Protein AF-B8IB64-F1 (afdb_monomer_lite)

Organism: Methylobacterium nodulans (strain LMG 21967 / CNCM I-2342 / ORS 2060) (NCBI:txid460265)

Foldseek 3Di:
DDPCPDPVVVVVVVCVVVFDPQLVVCCVPPVVVCVVLVPDQQQCAFAAQPPRHDDCLGGNVRPPDPWHFPDDDSQWTDTDPDIRGHDDPPDDRGDGSVVHPD

Sequence (102 aa):
MCALQLLALERLARLISVAGAHDRRFVDDCGPEADRLCWDTITLFGVHPQSGVIHGDWSGVLMPCTCPVLQVRADFMRKHLWTVPRHKPGQYRGIPVWEFGR

Secondary structure (DSSP, 8-state):
--TTSSHHHHHHHHHTTTS-HHHHHHHHHHHHHHHHTT--HHHHHEE-TTT---BTTTB-TTSS-SS-EEEE-SSEEEETTEEEES--TT----EEGGGTT-

Structure (mmCIF, N/CA/C/O backbone):
data_AF-B8IB64-F1
#
_entry.id   AF-B8IB64-F1
#
loop_
_atom_site.group_PDB
_atom_site.id
_atom_site.type_symbol
_atom_site.label_atom_id
_atom_site.label_alt_id
_atom_site.label_comp_id
_atom_site.label_asym_id
_atom_site.label_entity_id
_atom_site.label_seq_id
_atom_site.pdbx_PDB_ins_code
_atom_site.Cartn_x
_atom_site.Cartn_y
_atom_site.Cartn_z
_atom_site.occupancy
_atom_site.B_iso_or_equiv
_atom_site.auth_seq_id
_atom_site.auth_comp_id
_atom_site.auth_asym_id
_atom_site.auth_atom_id
_atom_site.pdbx_PDB_model_num
ATOM 1 N N . MET A 1 1 ? -2.531 -18.674 -4.230 1.00 32.62 1 MET A N 1
ATOM 2 C CA . MET A 1 1 ? -3.558 -17.663 -4.554 1.00 32.62 1 MET A CA 1
ATOM 3 C C . MET A 1 1 ? -3.810 -16.858 -3.294 1.00 32.62 1 MET A C 1
ATOM 5 O O . MET A 1 1 ? -4.513 -17.344 -2.417 1.00 32.62 1 MET A O 1
ATOM 9 N N . CYS A 1 2 ? -3.150 -15.709 -3.143 1.00 36.62 2 CYS A N 1
ATOM 10 C CA . CYS A 1 2 ? -3.366 -14.825 -1.998 1.00 36.62 2 CYS A CA 1
ATOM 11 C C . CYS A 1 2 ? -4.519 -13.859 -2.295 1.00 36.62 2 CYS A C 1
ATOM 13 O O . CYS A 1 2 ? -4.715 -13.417 -3.425 1.00 36.62 2 CYS A O 1
ATOM 15 N N . ALA A 1 3 ? -5.308 -13.561 -1.265 1.00 42.22 3 ALA A N 1
ATOM 16 C CA . ALA A 1 3 ? -6.603 -12.876 -1.306 1.00 42.22 3 ALA A CA 1
ATOM 17 C C . ALA A 1 3 ? -6.589 -11.408 -1.802 1.00 42.22 3 ALA A C 1
ATOM 19 O O . ALA A 1 3 ? -7.616 -10.734 -1.746 1.00 42.22 3 ALA A O 1
ATOM 20 N N . LEU A 1 4 ? -5.458 -10.908 -2.308 1.00 45.03 4 LEU A N 1
ATOM 21 C CA . LEU A 1 4 ? -5.328 -9.584 -2.924 1.00 45.03 4 LEU A CA 1
ATOM 22 C C . LEU A 1 4 ? -5.888 -9.528 -4.361 1.00 45.03 4 LEU A C 1
ATOM 24 O O . LEU A 1 4 ? -6.217 -8.448 -4.842 1.00 45.03 4 LEU A O 1
ATOM 28 N N . GLN A 1 5 ? -6.042 -10.662 -5.054 1.00 49.72 5 GLN A N 1
ATOM 29 C CA . GLN A 1 5 ? -6.073 -10.657 -6.525 1.00 49.72 5 GLN A CA 1
ATOM 30 C C . GLN A 1 5 ? -7.409 -10.409 -7.247 1.00 49.72 5 GLN A C 1
ATOM 32 O O . GLN A 1 5 ? -7.353 -10.064 -8.420 1.00 49.72 5 GLN A O 1
ATOM 37 N N . LEU A 1 6 ? -8.590 -10.546 -6.634 1.00 43.09 6 LEU A N 1
ATOM 38 C CA . LEU A 1 6 ? -9.854 -10.323 -7.375 1.00 43.09 6 LEU A CA 1
ATOM 39 C C . LEU A 1 6 ? -10.689 -9.166 -6.824 1.00 43.09 6 LEU A C 1
ATOM 41 O O . LEU A 1 6 ? -11.043 -8.247 -7.556 1.00 43.09 6 LEU A O 1
ATOM 45 N N . LEU A 1 7 ? -10.949 -9.153 -5.517 1.00 47.09 7 LEU A N 1
ATOM 46 C CA . LEU A 1 7 ? -11.814 -8.141 -4.900 1.00 47.09 7 LEU A CA 1
ATOM 47 C C . LEU A 1 7 ? -11.163 -6.755 -4.824 1.00 47.09 7 LEU A C 1
ATOM 49 O O . LEU A 1 7 ? -11.847 -5.750 -5.016 1.00 47.09 7 LEU A O 1
ATOM 53 N N . ALA A 1 8 ? -9.853 -6.689 -4.565 1.00 50.66 8 ALA A N 1
ATOM 54 C CA . ALA A 1 8 ? -9.131 -5.423 -4.579 1.00 50.66 8 ALA A CA 1
ATOM 55 C C . ALA A 1 8 ? -8.914 -4.929 -6.011 1.00 50.66 8 ALA A C 1
ATOM 57 O O . ALA A 1 8 ? -9.021 -3.735 -6.224 1.00 50.66 8 ALA A O 1
ATOM 58 N N . LEU A 1 9 ? -8.693 -5.814 -6.990 1.00 48.94 9 LEU A N 1
ATOM 59 C CA . LEU A 1 9 ? -8.422 -5.464 -8.391 1.00 48.94 9 LEU A CA 1
ATOM 60 C C . LEU A 1 9 ? -9.666 -4.940 -9.131 1.00 48.94 9 LEU A C 1
ATOM 62 O O . LEU A 1 9 ? -9.571 -3.929 -9.823 1.00 48.94 9 LEU A O 1
ATOM 66 N N . GLU A 1 10 ? -10.847 -5.533 -8.928 1.00 47.25 10 GLU A N 1
ATOM 67 C CA . GLU A 1 10 ? -12.099 -5.002 -9.499 1.00 47.25 10 GLU A CA 1
ATOM 68 C C . GLU A 1 10 ? -12.534 -3.681 -8.843 1.00 47.25 10 GLU A C 1
ATOM 70 O O . GLU A 1 10 ? -13.017 -2.765 -9.517 1.00 47.25 10 GLU A O 1
ATOM 75 N N . ARG A 1 11 ? -12.316 -3.536 -7.529 1.00 53.69 11 ARG A N 1
ATOM 76 C CA . ARG A 1 11 ? -12.556 -2.271 -6.813 1.00 53.69 11 ARG A CA 1
ATOM 77 C C . ARG A 1 11 ? -11.511 -1.207 -7.167 1.00 53.69 11 ARG A C 1
ATOM 79 O O . ARG A 1 11 ? -11.873 -0.045 -7.337 1.00 53.69 11 ARG A O 1
ATOM 86 N N . LEU A 1 12 ? -10.254 -1.605 -7.367 1.00 50.78 12 LEU A N 1
ATOM 87 C CA . LEU A 1 12 ? -9.168 -0.759 -7.867 1.00 50.78 12 LEU A CA 1
ATOM 88 C C . LEU A 1 12 ? -9.421 -0.310 -9.295 1.00 50.78 12 LEU A C 1
ATOM 90 O O . LEU A 1 12 ? -9.159 0.840 -9.590 1.00 50.78 12 LEU A O 1
ATOM 94 N N . ALA A 1 13 ? -9.980 -1.144 -10.172 1.00 46.62 13 ALA A N 1
ATOM 95 C CA . ALA A 1 13 ? -10.318 -0.736 -11.535 1.00 46.62 13 ALA A CA 1
ATOM 96 C C . ALA A 1 13 ? -11.331 0.426 -11.565 1.00 46.62 13 ALA A C 1
ATOM 98 O O . ALA A 1 13 ? -11.204 1.314 -12.405 1.00 46.62 13 ALA A O 1
ATOM 99 N N . ARG A 1 14 ? -12.279 0.473 -10.613 1.00 49.44 14 ARG A N 1
ATOM 100 C CA . ARG A 1 14 ? -13.162 1.640 -10.413 1.00 49.44 14 ARG A CA 1
ATOM 101 C C . ARG A 1 14 ? -12.428 2.832 -9.796 1.00 49.44 14 ARG A C 1
ATOM 103 O O . ARG A 1 14 ? -12.686 3.963 -10.190 1.00 49.44 14 ARG A O 1
ATOM 110 N N . LEU A 1 15 ? -11.502 2.587 -8.869 1.00 49.94 15 LEU A N 1
ATOM 111 C CA . LEU A 1 15 ? -10.703 3.634 -8.225 1.00 49.94 15 LEU A CA 1
ATOM 112 C C . LEU A 1 15 ? -9.662 4.261 -9.170 1.00 49.94 15 LEU A C 1
ATOM 114 O O . LEU A 1 15 ? -9.391 5.446 -9.068 1.00 49.94 15 LEU A O 1
ATOM 118 N N . ILE A 1 16 ? -9.132 3.502 -10.131 1.00 50.53 16 ILE A N 1
ATOM 119 C CA . ILE A 1 16 ? -8.190 3.932 -11.178 1.00 50.53 16 ILE A CA 1
ATOM 120 C C . ILE A 1 16 ? -8.838 4.924 -12.158 1.00 50.53 16 ILE A C 1
ATOM 122 O O . ILE A 1 16 ? -8.136 5.673 -12.823 1.00 50.53 16 ILE A O 1
ATOM 126 N N . SER A 1 17 ? -10.171 5.017 -12.201 1.00 44.91 17 SER A N 1
ATOM 127 C CA . SER A 1 17 ? -10.844 6.143 -12.866 1.00 44.91 17 SER A CA 1
ATOM 128 C C . SER A 1 17 ? -10.603 7.487 -12.154 1.00 44.91 17 SER A C 1
ATOM 130 O O . SER A 1 17 ? -10.904 8.532 -12.726 1.00 44.91 17 SER A O 1
ATOM 132 N N . VAL A 1 18 ? -10.106 7.456 -10.913 1.00 46.88 18 VAL A N 1
ATOM 133 C CA . VAL A 1 18 ? -9.810 8.606 -10.041 1.00 46.88 18 VAL A CA 1
ATOM 134 C C . VAL A 1 18 ? -8.316 8.666 -9.667 1.00 46.88 18 VAL A C 1
ATOM 136 O O . VAL A 1 18 ? -7.802 9.738 -9.363 1.00 46.88 18 VAL A O 1
ATOM 139 N N . ALA A 1 19 ? -7.618 7.526 -9.706 1.00 52.34 19 ALA A N 1
ATOM 140 C CA . ALA A 1 19 ? -6.184 7.378 -9.465 1.00 52.34 19 ALA A CA 1
ATOM 141 C C . ALA A 1 19 ? -5.389 7.701 -10.747 1.00 52.34 19 ALA A C 1
ATOM 143 O O . ALA A 1 19 ? -5.824 7.408 -11.860 1.00 52.34 19 AL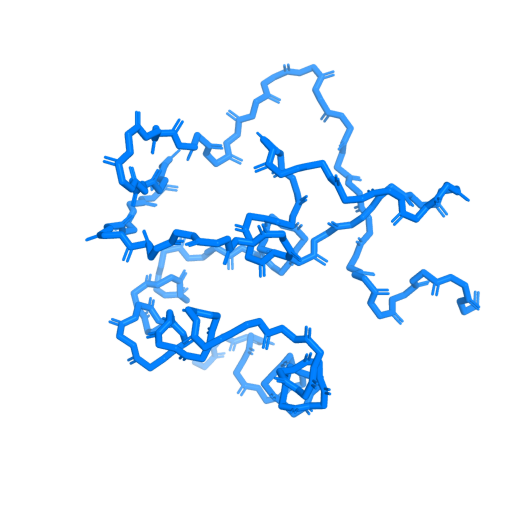A A O 1
ATOM 144 N N . GLY A 1 20 ? -4.237 8.351 -10.616 1.00 58.53 20 GLY A N 1
ATOM 145 C CA . GLY A 1 20 ? -3.487 8.871 -11.761 1.00 58.53 20 GLY A CA 1
ATOM 146 C C . GLY A 1 20 ? -2.861 7.767 -12.624 1.00 58.53 20 GLY A C 1
ATOM 147 O O . GLY A 1 20 ? -2.780 6.602 -12.239 1.00 58.53 20 GLY A O 1
ATOM 148 N N . ALA A 1 21 ? -2.319 8.134 -13.791 1.00 63.41 21 ALA A N 1
ATOM 149 C CA . ALA A 1 21 ? -1.653 7.198 -14.712 1.00 63.41 21 ALA A CA 1
ATOM 150 C C . ALA A 1 21 ? -0.507 6.374 -14.071 1.00 63.41 21 ALA A C 1
ATOM 152 O O . ALA A 1 21 ? -0.152 5.303 -14.567 1.00 63.41 21 ALA A O 1
ATOM 153 N N . HIS A 1 22 ? 0.067 6.853 -12.964 1.00 68.00 22 HIS A N 1
ATOM 154 C CA . HIS A 1 22 ? 1.109 6.159 -12.207 1.00 68.00 22 HIS A CA 1
ATOM 155 C C . HIS A 1 22 ? 0.589 4.957 -11.415 1.00 68.00 22 HIS A C 1
ATOM 157 O O . HIS A 1 22 ? 1.295 3.954 -11.314 1.00 68.00 22 HIS A O 1
ATOM 163 N N . ASP A 1 23 ? -0.643 5.022 -10.916 1.00 66.38 23 ASP A N 1
ATOM 164 C CA . ASP A 1 23 ? -1.222 3.970 -10.079 1.00 66.38 23 ASP A CA 1
ATOM 165 C C . ASP A 1 23 ? -1.572 2.745 -10.930 1.00 66.38 23 ASP A C 1
ATOM 167 O O . ASP A 1 23 ? -1.347 1.607 -10.517 1.00 66.38 23 ASP A O 1
ATOM 171 N N . ARG A 1 24 ? -2.005 2.974 -12.179 1.00 67.81 24 ARG A N 1
ATOM 172 C CA . ARG A 1 24 ? -2.171 1.915 -13.186 1.00 67.81 24 ARG A CA 1
ATOM 173 C C . ARG A 1 24 ? -0.849 1.196 -13.463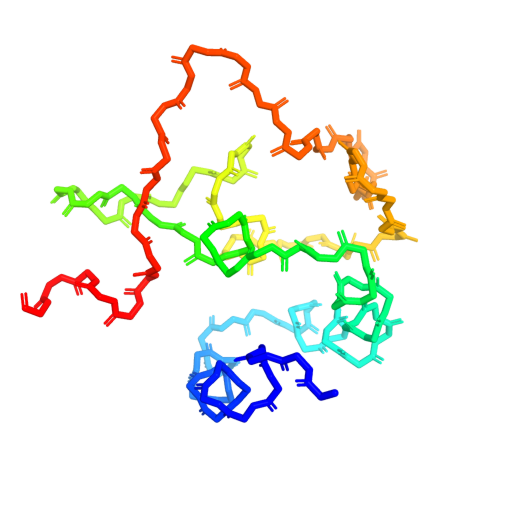 1.00 67.81 24 ARG A C 1
ATOM 175 O O . ARG A 1 24 ? -0.787 -0.022 -13.344 1.00 67.81 24 ARG A O 1
ATOM 182 N N . ARG A 1 25 ? 0.212 1.951 -13.772 1.00 74.56 25 ARG A N 1
ATOM 183 C CA . ARG A 1 25 ? 1.540 1.381 -14.057 1.00 74.56 25 ARG A CA 1
ATOM 184 C C . ARG A 1 25 ? 2.107 0.603 -12.877 1.00 74.56 25 ARG A C 1
ATOM 186 O O . ARG A 1 25 ? 2.726 -0.428 -13.083 1.00 74.56 25 ARG A O 1
ATOM 193 N N . PHE A 1 26 ? 1.869 1.048 -11.642 1.00 76.81 26 PHE A N 1
ATOM 194 C CA . PHE A 1 26 ? 2.280 0.275 -10.472 1.00 76.81 26 PHE A CA 1
ATOM 195 C C . PHE A 1 26 ? 1.637 -1.115 -10.447 1.00 76.81 26 PHE A C 1
ATOM 197 O O . PHE A 1 26 ? 2.328 -2.094 -10.178 1.00 76.81 26 PHE A O 1
ATOM 204 N N . VAL A 1 27 ? 0.329 -1.212 -10.703 1.00 76.50 27 VAL A N 1
ATOM 205 C CA . VAL A 1 27 ? -0.372 -2.505 -10.689 1.00 76.50 27 VAL A CA 1
ATOM 206 C C . VAL A 1 27 ? 0.208 -3.442 -11.747 1.00 76.50 27 VAL A C 1
ATOM 208 O O . VAL A 1 27 ? 0.450 -4.608 -11.4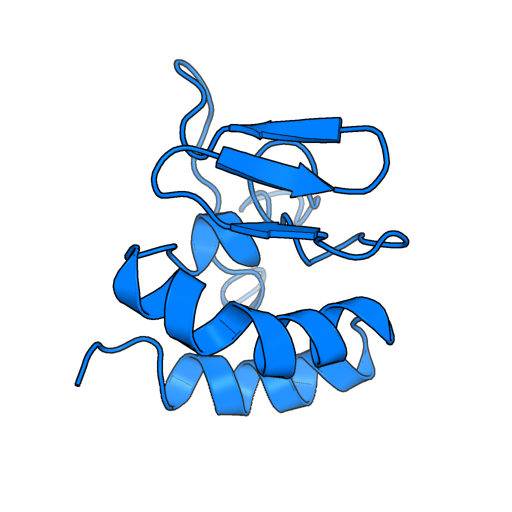43 1.00 76.50 27 VAL A O 1
ATOM 211 N N . ASP A 1 28 ? 0.490 -2.919 -12.939 1.00 79.25 28 ASP A N 1
ATOM 212 C CA . ASP A 1 28 ? 1.034 -3.703 -14.049 1.00 79.25 28 ASP A CA 1
ATOM 213 C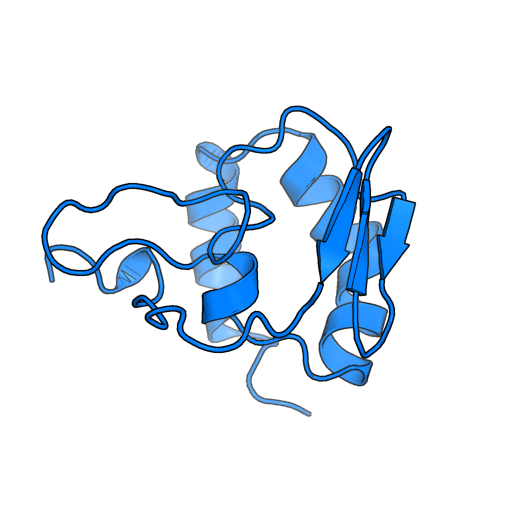 C . ASP A 1 28 ? 2.497 -4.126 -13.793 1.00 79.25 28 ASP A C 1
ATOM 215 O O . ASP A 1 28 ? 2.838 -5.301 -13.933 1.00 79.25 28 ASP A O 1
ATOM 219 N N . ASP A 1 29 ? 3.352 -3.195 -13.356 1.00 82.06 29 ASP A N 1
ATOM 220 C CA . ASP A 1 29 ? 4.806 -3.403 -13.273 1.00 82.06 29 ASP A CA 1
ATOM 221 C C . ASP A 1 29 ? 5.259 -4.000 -11.929 1.00 82.06 29 ASP A C 1
ATOM 223 O O . ASP A 1 29 ? 6.241 -4.738 -11.852 1.00 82.06 29 ASP A O 1
ATOM 227 N N . CYS A 1 30 ? 4.577 -3.643 -10.840 1.00 80.62 30 CYS A N 1
ATOM 228 C CA . CYS A 1 30 ? 4.986 -3.938 -9.464 1.00 80.62 30 CYS A CA 1
ATOM 229 C C . CYS A 1 30 ? 3.956 -4.764 -8.684 1.00 80.62 30 CYS A C 1
ATOM 231 O O . CYS A 1 30 ? 4.289 -5.275 -7.614 1.00 80.62 30 CYS A O 1
ATOM 233 N N . GLY A 1 31 ? 2.729 -4.918 -9.193 1.00 79.25 31 GLY A N 1
ATOM 234 C CA . GLY A 1 31 ? 1.646 -5.645 -8.527 1.00 79.25 31 GLY A CA 1
ATOM 235 C C . GLY A 1 31 ? 2.012 -7.080 -8.124 1.00 79.25 31 GLY A C 1
ATOM 236 O O . GLY A 1 31 ? 1.837 -7.419 -6.952 1.00 79.25 31 GLY A O 1
ATOM 237 N N . PRO A 1 32 ? 2.576 -7.911 -9.025 1.00 83.56 32 PRO A N 1
ATOM 238 C CA . PRO A 1 32 ? 2.974 -9.280 -8.688 1.00 83.56 32 PRO A CA 1
ATOM 239 C C . PRO A 1 32 ? 4.029 -9.359 -7.576 1.00 83.56 32 PRO A C 1
ATOM 241 O O . PRO A 1 32 ? 3.940 -10.208 -6.690 1.00 83.56 32 PRO A O 1
ATOM 244 N N . GLU A 1 33 ? 5.016 -8.460 -7.592 1.00 85.44 33 GLU A N 1
ATOM 245 C CA . GLU A 1 33 ? 6.069 -8.429 -6.571 1.00 85.44 33 GLU A CA 1
ATOM 246 C C . GLU A 1 33 ? 5.533 -7.891 -5.237 1.00 85.44 33 GLU A C 1
ATOM 248 O O . GLU A 1 33 ? 5.861 -8.414 -4.174 1.00 85.44 33 GLU A O 1
ATOM 253 N N . ALA A 1 34 ? 4.652 -6.888 -5.273 1.00 83.00 34 ALA A N 1
ATOM 254 C CA . ALA A 1 34 ? 3.984 -6.372 -4.086 1.00 83.00 34 ALA A CA 1
ATOM 255 C C . ALA A 1 34 ? 3.124 -7.450 -3.399 1.00 83.00 34 ALA A C 1
ATOM 257 O O . ALA A 1 34 ? 3.201 -7.584 -2.176 1.00 83.00 34 ALA A O 1
ATOM 258 N N . ASP A 1 35 ? 2.379 -8.252 -4.170 1.00 82.31 35 ASP A N 1
ATOM 259 C CA . ASP A 1 35 ? 1.606 -9.395 -3.660 1.00 82.31 35 ASP A CA 1
ATOM 260 C C . ASP A 1 35 ? 2.519 -10.463 -3.046 1.00 82.31 35 ASP A C 1
ATOM 262 O O . ASP A 1 35 ? 2.319 -10.873 -1.902 1.00 82.31 35 ASP A O 1
ATOM 266 N N . ARG A 1 36 ? 3.595 -10.842 -3.751 1.00 84.94 36 ARG A N 1
ATOM 267 C CA . ARG A 1 36 ? 4.596 -11.801 -3.256 1.00 84.94 36 ARG A CA 1
ATOM 268 C C . ARG A 1 36 ? 5.236 -11.355 -1.938 1.00 84.94 36 ARG A C 1
ATOM 270 O O . ARG A 1 36 ? 5.536 -12.187 -1.085 1.00 84.94 36 ARG A O 1
ATOM 277 N N . LEU A 1 37 ? 5.456 -10.054 -1.773 1.00 87.38 37 LEU A N 1
ATOM 278 C CA . LEU A 1 37 ? 6.023 -9.444 -0.567 1.00 87.38 37 LEU A CA 1
ATOM 279 C C . LEU A 1 37 ? 4.961 -9.126 0.501 1.00 87.38 37 LEU A C 1
ATOM 281 O O . LEU A 1 37 ? 5.272 -8.527 1.538 1.00 87.38 37 LEU A O 1
ATOM 285 N N . CYS A 1 38 ? 3.716 -9.544 0.272 1.00 86.44 38 CYS A N 1
ATOM 286 C CA . CYS A 1 38 ? 2.574 -9.374 1.157 1.00 86.44 38 CYS A CA 1
ATOM 287 C C . CYS A 1 38 ? 2.257 -7.907 1.475 1.00 86.44 38 CYS A C 1
ATOM 289 O O . CYS A 1 38 ? 1.825 -7.623 2.592 1.00 86.44 38 CYS A O 1
ATOM 291 N N . TRP A 1 39 ? 2.497 -6.965 0.558 1.00 84.19 39 TRP A N 1
ATOM 292 C CA . TRP A 1 39 ? 2.043 -5.586 0.746 1.00 84.19 39 TRP A CA 1
ATOM 293 C C . TRP A 1 39 ? 0.527 -5.554 0.830 1.00 84.19 39 TRP A C 1
ATOM 295 O O . TRP A 1 39 ? -0.172 -5.934 -0.105 1.00 84.19 39 TRP A O 1
ATOM 305 N N . ASP A 1 40 ? 0.019 -5.110 1.974 1.00 81.50 40 ASP A N 1
ATOM 306 C CA . ASP A 1 40 ? -1.408 -5.108 2.207 1.00 81.50 40 ASP A CA 1
ATOM 307 C C . ASP A 1 40 ? -2.081 -3.839 1.696 1.00 81.50 40 ASP A C 1
ATOM 309 O O . ASP A 1 40 ? -1.506 -2.759 1.537 1.00 81.50 40 ASP A O 1
ATOM 313 N N . THR A 1 41 ? -3.371 -4.000 1.488 1.00 76.12 41 THR A N 1
ATOM 314 C CA . THR A 1 41 ? -4.261 -3.016 0.915 1.00 76.12 41 THR A CA 1
ATOM 315 C C . THR A 1 41 ? -4.373 -1.720 1.712 1.00 76.12 41 THR A C 1
ATOM 317 O O . THR A 1 41 ? -4.582 -0.667 1.119 1.00 76.12 41 THR A O 1
ATOM 320 N N . ILE A 1 42 ? -4.229 -1.762 3.039 1.00 80.06 42 ILE A N 1
ATOM 321 C CA . ILE A 1 42 ? -4.315 -0.563 3.882 1.00 80.06 42 ILE A CA 1
ATOM 322 C C . ILE A 1 42 ? -3.045 0.266 3.705 1.00 80.06 42 ILE A C 1
ATOM 324 O O . ILE A 1 42 ? -3.098 1.489 3.590 1.00 80.06 42 ILE A O 1
ATOM 328 N N . THR A 1 43 ? -1.889 -0.385 3.616 1.00 77.88 43 THR A N 1
ATOM 329 C CA . THR A 1 43 ? -0.637 0.318 3.332 1.00 77.88 43 THR A CA 1
ATOM 330 C C . THR A 1 43 ? -0.665 0.958 1.940 1.00 77.88 43 THR A C 1
ATOM 332 O O . THR A 1 43 ? -0.252 2.107 1.767 1.00 77.88 43 THR A O 1
ATOM 335 N N . LEU A 1 44 ? -1.226 0.266 0.947 1.00 78.69 44 LEU A N 1
ATOM 336 C CA . LEU A 1 44 ? -1.293 0.761 -0.431 1.00 78.69 44 LEU A CA 1
ATOM 337 C C . LEU A 1 44 ? -2.381 1.825 -0.659 1.00 78.69 44 LEU A C 1
ATOM 339 O O . LEU A 1 44 ? -2.111 2.820 -1.331 1.00 78.69 44 LEU A O 1
ATOM 343 N N . PHE A 1 45 ? -3.569 1.649 -0.070 1.00 79.19 45 PHE A N 1
ATOM 344 C CA . PHE A 1 45 ? -4.800 2.403 -0.368 1.00 79.19 45 PHE A CA 1
ATOM 345 C C . PHE A 1 45 ? -5.588 2.817 0.888 1.00 79.19 45 PHE A C 1
ATOM 347 O O . PHE A 1 45 ? -6.816 2.905 0.864 1.00 79.19 45 PHE A O 1
ATOM 354 N N . GLY A 1 46 ? -4.911 3.013 2.015 1.00 81.00 46 GLY A N 1
ATOM 355 C CA . GLY A 1 46 ? -5.558 3.385 3.268 1.00 81.00 46 GLY A CA 1
ATOM 356 C C . GLY A 1 46 ? -5.832 4.881 3.411 1.00 81.00 46 GLY A C 1
ATOM 357 O O . GLY A 1 46 ? -5.135 5.719 2.840 1.00 81.00 46 GLY A O 1
ATOM 358 N N . VAL A 1 47 ? -6.834 5.199 4.224 1.00 82.06 47 VAL A N 1
ATOM 359 C CA . VAL A 1 47 ? -7.217 6.559 4.625 1.00 82.06 47 VAL A CA 1
ATOM 360 C C . VAL A 1 47 ? -7.479 6.620 6.125 1.00 82.06 47 VAL A C 1
ATOM 362 O O . VAL A 1 47 ? -7.717 5.598 6.779 1.00 82.06 47 VAL A O 1
ATOM 365 N N . HIS A 1 48 ? -7.464 7.829 6.682 1.00 82.81 48 HIS A N 1
ATOM 366 C CA . HIS A 1 48 ? -7.885 8.047 8.059 1.00 82.81 48 HIS A CA 1
ATOM 367 C C . HIS A 1 48 ? -9.389 7.731 8.217 1.00 82.81 48 HIS A C 1
ATOM 369 O O . HIS A 1 48 ? -10.199 8.266 7.463 1.00 82.81 48 HIS A O 1
ATOM 375 N N . PRO A 1 49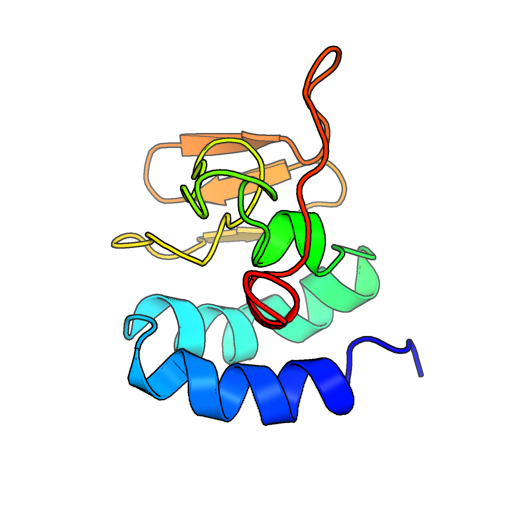 ? -9.808 6.922 9.207 1.00 82.81 49 PRO A N 1
ATOM 376 C CA . PRO A 1 49 ? -11.180 6.413 9.294 1.00 82.81 49 PRO A CA 1
ATOM 377 C C . PRO A 1 49 ? -12.232 7.476 9.608 1.00 82.81 49 PRO A C 1
ATOM 379 O O . PRO A 1 49 ? -13.389 7.296 9.257 1.00 82.81 49 PRO A O 1
ATOM 382 N N . GLN A 1 50 ? -11.852 8.570 10.274 1.00 83.69 50 GLN A N 1
ATOM 383 C CA . GLN A 1 50 ? -12.789 9.650 10.621 1.00 83.69 50 GLN A CA 1
ATOM 384 C C . GLN A 1 50 ? -12.814 10.776 9.578 1.00 83.69 50 GLN A C 1
ATOM 386 O O . GLN A 1 50 ? -13.881 11.194 9.152 1.00 83.69 50 GLN A O 1
ATOM 391 N N . SER A 1 51 ? -11.647 11.276 9.162 1.00 83.31 51 SER A N 1
ATOM 392 C CA . SER A 1 51 ? -11.527 12.417 8.251 1.00 83.31 51 SER A CA 1
ATOM 393 C C . SER A 1 51 ? -11.409 12.040 6.772 1.00 83.31 51 SER A C 1
ATOM 395 O O . SER A 1 51 ? -11.506 12.925 5.929 1.00 83.31 51 SER A O 1
ATOM 397 N N . GLY A 1 52 ? -11.142 10.773 6.434 1.00 79.88 52 GLY A N 1
ATOM 398 C CA . GLY A 1 52 ? -10.923 10.327 5.051 1.00 79.88 52 GLY A CA 1
ATOM 399 C C . GLY A 1 52 ? -9.618 10.829 4.428 1.00 79.88 52 GLY A C 1
ATOM 400 O O . GLY A 1 52 ? -9.366 10.598 3.248 1.00 79.88 52 GLY A O 1
ATOM 401 N N . VAL A 1 53 ? -8.775 11.516 5.205 1.00 78.75 53 VAL A N 1
ATOM 402 C CA . VAL A 1 53 ? -7.515 12.088 4.724 1.00 78.75 53 VAL A CA 1
ATOM 403 C C . VAL A 1 53 ? -6.545 10.971 4.344 1.00 78.75 53 VAL A C 1
ATOM 405 O O . VAL A 1 53 ? -6.317 10.032 5.112 1.00 78.75 53 VAL A O 1
ATOM 408 N N . ILE A 1 54 ? -5.953 11.097 3.156 1.00 74.88 54 ILE A N 1
ATOM 409 C CA . ILE A 1 54 ? -4.873 10.233 2.679 1.00 74.88 54 ILE A CA 1
ATOM 410 C C . ILE A 1 54 ? -3.559 10.735 3.276 1.00 74.88 54 ILE A C 1
ATOM 412 O O . ILE A 1 54 ? -3.164 11.879 3.053 1.00 74.88 54 ILE A O 1
ATOM 416 N N . HIS A 1 55 ? -2.855 9.865 3.992 1.00 66.62 55 HIS A N 1
ATOM 417 C CA . HIS A 1 55 ? -1.557 10.185 4.577 1.00 66.62 55 HIS A CA 1
ATOM 418 C C . HIS A 1 55 ? -0.469 9.482 3.755 1.00 66.62 55 HIS A C 1
ATOM 420 O O . HIS A 1 55 ? -0.118 8.328 4.002 1.00 66.62 55 HIS A O 1
ATOM 426 N N . GLY A 1 56 ? 0.019 10.162 2.709 1.00 59.59 56 GLY A N 1
ATOM 427 C CA . GLY A 1 56 ? 0.895 9.575 1.680 1.00 59.59 56 GLY A CA 1
ATOM 428 C C . GLY A 1 56 ? 2.246 9.046 2.185 1.00 59.59 56 GLY A C 1
ATOM 429 O O . GLY A 1 56 ? 2.939 8.322 1.469 1.00 59.59 56 GLY A O 1
ATOM 430 N N . ASP A 1 57 ? 2.618 9.375 3.417 1.00 59.06 57 ASP A N 1
ATOM 431 C CA . ASP A 1 57 ? 3.795 8.880 4.117 1.00 59.06 57 ASP A CA 1
ATOM 432 C C . ASP A 1 57 ? 3.511 7.611 4.955 1.00 59.06 57 ASP A C 1
ATOM 434 O O . ASP A 1 57 ? 4.455 7.076 5.534 1.00 59.06 57 ASP A O 1
ATOM 438 N N . TRP A 1 58 ? 2.274 7.111 5.042 1.00 64.31 58 TRP A N 1
ATOM 439 C CA . TRP A 1 58 ? 1.907 5.937 5.855 1.00 64.31 58 TRP A CA 1
ATOM 440 C C . TRP A 1 58 ? 1.005 4.932 5.141 1.00 64.31 58 TRP A C 1
ATOM 442 O O . TRP A 1 58 ? 1.362 3.765 5.001 1.00 64.31 58 TRP A O 1
ATOM 452 N N . SER A 1 59 ? -0.191 5.383 4.759 1.00 61.06 59 SER A N 1
ATOM 453 C CA . SER A 1 59 ? -1.290 4.577 4.237 1.00 61.06 59 SER A CA 1
ATOM 454 C C . SER A 1 59 ? -1.868 5.292 3.030 1.00 61.06 59 SER A C 1
ATOM 456 O O . SER A 1 59 ? -2.122 6.495 3.088 1.00 61.06 59 SER A O 1
ATOM 458 N N . GLY A 1 60 ? -2.067 4.566 1.937 1.00 69.38 60 GLY A N 1
ATOM 459 C CA . GLY A 1 60 ? -2.402 5.225 0.679 1.00 69.38 60 GLY A CA 1
ATOM 460 C C . GLY A 1 60 ? -1.146 5.652 -0.067 1.00 69.38 60 GLY A C 1
ATOM 461 O O . GLY A 1 60 ? -1.129 6.696 -0.712 1.00 69.38 60 GLY A O 1
ATOM 462 N N . VAL A 1 61 ? -0.080 4.844 0.004 1.00 71.31 61 VAL A N 1
ATOM 463 C CA . VAL A 1 61 ? 1.142 5.058 -0.781 1.00 71.31 61 VAL A CA 1
ATOM 464 C C . VAL A 1 61 ? 0.818 5.234 -2.266 1.00 71.31 61 VAL A C 1
ATOM 466 O O . VAL A 1 61 ? 1.588 5.888 -2.947 1.00 71.31 61 VAL A O 1
ATOM 469 N N . LEU A 1 62 ? -0.307 4.740 -2.776 1.00 73.44 62 LEU A N 1
ATOM 470 C CA . LEU A 1 62 ? -0.711 4.875 -4.178 1.00 73.44 62 LEU A CA 1
ATOM 471 C C . LEU A 1 62 ? -1.915 5.810 -4.389 1.00 73.44 62 LEU A C 1
ATOM 473 O O . LEU A 1 62 ? -2.548 5.760 -5.428 1.00 73.44 62 LEU A O 1
ATOM 477 N N . MET A 1 63 ? -2.285 6.631 -3.402 1.00 67.44 63 MET A N 1
ATOM 478 C CA . MET A 1 63 ? -3.527 7.424 -3.444 1.00 67.44 63 MET A CA 1
ATOM 479 C C . MET A 1 63 ? -3.345 8.925 -3.750 1.00 67.44 63 MET A C 1
ATOM 481 O O . MET A 1 63 ? -4.285 9.533 -4.252 1.00 67.44 63 MET A O 1
ATOM 485 N N . PRO A 1 64 ? -2.171 9.546 -3.513 1.00 61.00 64 PRO A N 1
ATOM 486 C CA . PRO A 1 64 ? -1.870 10.895 -3.997 1.00 61.00 64 PRO A CA 1
ATOM 487 C C . PRO A 1 64 ? -0.664 10.927 -4.956 1.00 61.00 64 PRO A C 1
ATOM 489 O O . PRO A 1 64 ? 0.007 11.953 -5.078 1.00 61.00 64 PRO A O 1
ATOM 492 N N . CYS A 1 65 ? -0.301 9.804 -5.588 1.00 61.38 65 CYS A N 1
ATOM 493 C CA . CYS A 1 65 ? 0.999 9.701 -6.247 1.00 61.38 65 CYS A CA 1
ATOM 494 C C . CYS A 1 65 ? 1.068 10.349 -7.625 1.00 61.38 65 CYS A C 1
ATOM 496 O O . CYS A 1 65 ? 0.752 9.758 -8.651 1.00 61.38 65 CYS A O 1
ATOM 498 N N . THR A 1 66 ? 1.659 11.538 -7.650 1.00 64.50 66 THR A N 1
ATOM 499 C CA . THR A 1 66 ? 2.164 12.189 -8.864 1.00 64.50 66 THR A CA 1
ATOM 500 C C . THR A 1 66 ? 3.500 11.615 -9.347 1.00 64.50 66 THR A C 1
ATOM 502 O O . THR A 1 66 ? 4.025 12.060 -10.363 1.00 64.50 66 THR A O 1
ATOM 505 N N . CYS A 1 67 ? 4.087 10.649 -8.629 1.00 70.38 67 CYS A N 1
ATOM 506 C CA . CYS A 1 67 ? 5.396 10.081 -8.946 1.00 70.38 67 CYS A CA 1
ATOM 507 C C . CYS A 1 67 ? 5.333 8.553 -9.072 1.00 70.38 67 CYS A C 1
ATOM 509 O O . CYS A 1 67 ? 4.689 7.905 -8.243 1.00 70.38 67 CYS A O 1
ATOM 511 N N . PRO A 1 68 ? 6.061 7.956 -10.034 1.00 76.44 68 PRO A N 1
ATOM 512 C CA . PRO A 1 68 ? 6.104 6.510 -10.191 1.00 76.44 68 PRO A CA 1
ATOM 513 C C . PRO A 1 68 ? 6.820 5.834 -9.014 1.00 76.44 68 PRO A C 1
ATOM 515 O O . PRO A 1 68 ? 7.811 6.344 -8.474 1.00 76.44 68 PRO A O 1
ATOM 518 N N . VAL A 1 69 ? 6.339 4.643 -8.657 1.00 81.62 69 VAL A N 1
ATOM 519 C CA . VAL A 1 69 ? 7.085 3.703 -7.818 1.00 81.62 69 VAL A CA 1
ATOM 520 C C . VAL A 1 69 ? 8.161 3.058 -8.681 1.00 81.62 69 VAL A C 1
ATOM 522 O O . VAL A 1 69 ? 7.887 2.560 -9.765 1.00 81.62 69 VAL A O 1
ATOM 525 N N . LEU A 1 70 ? 9.398 3.099 -8.200 1.00 86.31 70 LEU A N 1
ATOM 526 C CA . LEU A 1 70 ? 10.570 2.595 -8.914 1.00 86.31 70 LEU A CA 1
ATOM 527 C C . LEU A 1 70 ? 11.005 1.219 -8.407 1.00 86.31 70 LEU A C 1
ATOM 529 O O . LEU A 1 70 ? 11.736 0.510 -9.092 1.00 86.31 70 LEU A O 1
ATOM 533 N N . GLN A 1 71 ? 10.643 0.877 -7.169 1.00 87.19 71 GLN A N 1
ATOM 534 C CA . GLN A 1 71 ? 11.051 -0.370 -6.536 1.00 87.19 71 GLN A CA 1
ATOM 535 C C . GLN A 1 71 ? 10.131 -0.722 -5.370 1.00 87.19 71 GLN A C 1
ATOM 537 O O . GLN A 1 71 ? 9.830 0.136 -4.537 1.00 87.19 71 GLN A O 1
ATOM 542 N N . VAL A 1 72 ? 9.783 -2.005 -5.267 1.00 87.69 72 VAL A N 1
ATOM 543 C CA . VAL A 1 72 ? 9.092 -2.589 -4.114 1.00 87.69 72 VAL A CA 1
ATOM 544 C C . VAL A 1 72 ? 10.036 -3.557 -3.406 1.00 87.69 72 VAL A C 1
ATOM 546 O O . VAL A 1 72 ? 10.681 -4.386 -4.045 1.00 87.69 72 VAL A O 1
ATOM 549 N N . ARG A 1 73 ? 10.162 -3.419 -2.086 1.00 90.00 73 ARG A N 1
ATOM 550 C CA . ARG A 1 73 ? 10.895 -4.322 -1.188 1.00 90.00 73 ARG A CA 1
ATOM 551 C C . ARG A 1 73 ? 9.988 -4.741 -0.039 1.00 90.00 73 ARG A C 1
ATOM 553 O O . ARG A 1 73 ? 8.904 -4.193 0.127 1.00 90.00 73 ARG A O 1
ATOM 560 N N . ALA A 1 74 ? 10.396 -5.748 0.728 1.00 88.19 74 ALA A N 1
ATOM 561 C CA . ALA A 1 74 ? 9.575 -6.288 1.814 1.00 88.19 74 ALA A CA 1
ATOM 562 C C . ALA A 1 74 ? 9.273 -5.243 2.902 1.00 88.19 74 ALA A C 1
ATOM 564 O O . ALA A 1 74 ? 8.221 -5.292 3.536 1.00 88.19 74 ALA A O 1
ATOM 565 N N . ASP A 1 75 ? 10.205 -4.317 3.098 1.00 88.06 75 ASP A N 1
ATOM 566 C CA . ASP A 1 75 ? 10.302 -3.357 4.190 1.00 88.06 75 ASP A CA 1
ATOM 567 C C . ASP A 1 75 ? 10.150 -1.899 3.735 1.00 88.06 75 ASP A C 1
ATOM 569 O O . ASP A 1 75 ? 9.854 -1.040 4.565 1.00 88.06 75 ASP A O 1
ATOM 573 N N . PHE A 1 76 ? 10.293 -1.599 2.440 1.00 87.12 76 PHE A N 1
ATOM 574 C CA . PHE A 1 76 ? 10.084 -0.255 1.897 1.00 87.12 76 PHE A CA 1
ATOM 575 C C . PHE A 1 76 ? 9.683 -0.243 0.417 1.00 87.12 76 PHE A C 1
ATOM 577 O O . PHE A 1 76 ? 9.878 -1.205 -0.323 1.00 87.12 76 PHE A O 1
ATOM 584 N N . MET A 1 77 ? 9.174 0.898 -0.038 1.00 86.94 77 MET A N 1
ATOM 585 C CA . MET A 1 77 ? 9.048 1.239 -1.453 1.00 86.94 77 MET A CA 1
ATOM 586 C C . MET A 1 77 ? 9.903 2.453 -1.787 1.00 86.94 77 MET A C 1
ATOM 588 O O . MET A 1 77 ? 9.950 3.417 -1.023 1.00 86.94 77 MET A O 1
ATOM 592 N N . ARG A 1 78 ? 10.551 2.431 -2.953 1.00 86.75 78 ARG A N 1
ATOM 593 C CA . ARG A 1 78 ? 11.280 3.589 -3.474 1.00 86.75 78 ARG A CA 1
ATOM 594 C C . ARG A 1 78 ? 10.446 4.288 -4.532 1.00 86.75 78 ARG A C 1
ATOM 596 O O . ARG A 1 78 ? 10.019 3.678 -5.510 1.00 86.75 78 ARG A O 1
ATOM 603 N N . LYS A 1 79 ? 10.265 5.586 -4.350 1.00 82.56 79 LYS A N 1
ATOM 604 C CA . LYS A 1 79 ? 9.692 6.520 -5.317 1.00 82.56 79 LYS A CA 1
ATOM 605 C C . LYS A 1 79 ? 10.744 7.555 -5.658 1.00 82.56 79 LYS A C 1
ATOM 607 O O . LYS A 1 79 ? 11.661 7.745 -4.870 1.00 82.56 79 LYS A O 1
ATOM 612 N N . HIS A 1 80 ? 10.573 8.226 -6.796 1.00 78.69 80 HIS A N 1
ATOM 613 C CA . HIS A 1 80 ? 11.441 9.291 -7.317 1.00 78.69 80 HIS A CA 1
ATOM 614 C C . HIS A 1 80 ? 12.555 9.780 -6.357 1.00 78.69 80 HIS A C 1
ATOM 616 O O . HIS A 1 80 ? 13.684 9.314 -6.484 1.00 78.69 80 HIS A O 1
ATOM 622 N N . LEU A 1 81 ? 12.226 10.629 -5.369 1.00 78.75 81 LEU A N 1
ATOM 623 C CA . LEU A 1 81 ? 13.165 11.157 -4.360 1.00 78.75 81 LEU A CA 1
ATOM 624 C C . LEU A 1 81 ? 12.949 10.607 -2.937 1.00 78.75 81 LEU A C 1
ATOM 626 O O . LEU A 1 81 ? 13.632 11.031 -2.008 1.00 78.75 81 LEU A O 1
ATOM 630 N N . TRP A 1 82 ? 12.004 9.686 -2.737 1.00 77.94 82 TRP A N 1
ATOM 631 C CA . TRP A 1 82 ? 11.527 9.308 -1.405 1.00 77.94 82 TRP A CA 1
ATOM 632 C C . TRP A 1 82 ? 11.521 7.796 -1.205 1.00 77.94 82 TRP A C 1
ATOM 634 O O . TRP A 1 82 ? 11.036 7.039 -2.048 1.00 77.94 82 TRP A O 1
ATOM 644 N N . THR A 1 83 ? 11.977 7.361 -0.036 1.00 85.25 83 THR A N 1
ATOM 645 C CA . THR A 1 83 ? 11.796 5.985 0.432 1.00 85.25 83 THR A CA 1
ATOM 646 C C . THR A 1 83 ? 10.665 5.958 1.446 1.00 85.25 83 THR A C 1
ATOM 648 O O . THR A 1 83 ? 10.700 6.671 2.448 1.00 85.25 83 THR A O 1
ATOM 651 N N . VAL A 1 84 ? 9.658 5.130 1.186 1.00 80.69 84 VAL A N 1
ATOM 652 C CA . VAL A 1 84 ? 8.508 4.943 2.068 1.00 80.69 84 VAL A CA 1
ATOM 653 C C . VAL A 1 84 ? 8.672 3.611 2.799 1.00 80.69 84 VAL A C 1
ATOM 655 O O . VAL A 1 84 ? 8.527 2.564 2.164 1.00 80.69 84 VAL A O 1
ATOM 658 N N . PRO A 1 85 ? 8.995 3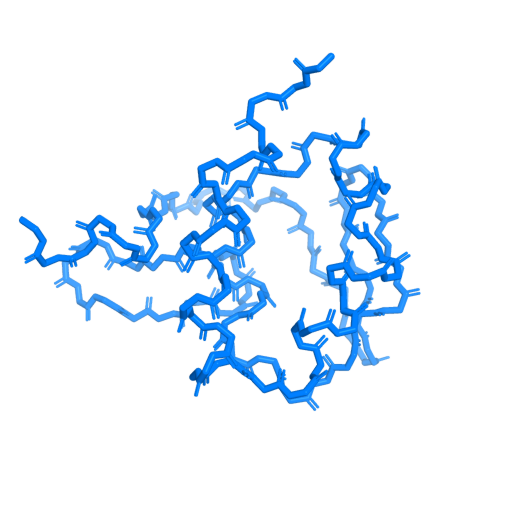.609 4.103 1.00 82.44 85 PRO A N 1
ATOM 659 C CA . PRO A 1 85 ? 9.059 2.374 4.873 1.00 82.44 85 PRO A CA 1
ATOM 660 C C . PRO A 1 85 ? 7.656 1.780 5.032 1.00 82.44 85 PRO A C 1
ATOM 662 O O . PRO A 1 85 ? 6.678 2.504 5.213 1.00 82.44 85 PRO A O 1
ATOM 665 N N . ARG A 1 86 ? 7.566 0.451 4.988 1.00 81.19 86 ARG A N 1
ATOM 666 C CA . ARG A 1 86 ? 6.325 -0.314 5.151 1.00 81.19 86 ARG A CA 1
ATOM 667 C C . ARG A 1 86 ? 5.735 -0.162 6.546 1.00 81.19 86 ARG A C 1
ATOM 669 O O . ARG A 1 86 ? 4.520 -0.089 6.699 1.00 81.19 86 ARG A O 1
ATOM 676 N N . HIS A 1 87 ? 6.597 -0.155 7.558 1.00 77.38 87 HIS A N 1
ATOM 677 C CA . HIS A 1 87 ? 6.205 -0.025 8.952 1.00 77.38 87 HIS A CA 1
ATOM 678 C C . HIS A 1 87 ? 6.814 1.243 9.541 1.00 77.38 87 HIS A C 1
ATOM 680 O O . HIS A 1 87 ? 8.025 1.451 9.475 1.00 77.38 87 HIS A O 1
ATOM 686 N N . LYS A 1 88 ? 5.973 2.069 10.162 1.00 72.38 88 LYS A N 1
ATOM 687 C CA . LYS A 1 88 ? 6.391 3.232 10.942 1.00 72.38 88 LYS A CA 1
ATOM 688 C C . LYS A 1 88 ? 5.895 3.047 12.381 1.00 72.38 88 LYS A C 1
ATOM 690 O O . LYS A 1 88 ? 4.687 3.014 12.591 1.00 72.38 88 LYS A O 1
ATOM 695 N N . PRO A 1 89 ? 6.781 2.852 13.371 1.00 69.38 89 PRO A N 1
ATOM 696 C CA . PRO A 1 89 ? 6.368 2.659 14.761 1.00 69.38 89 PRO A CA 1
ATOM 697 C C . PRO A 1 89 ? 5.602 3.873 15.303 1.00 69.38 89 PRO A C 1
ATOM 699 O O . PRO A 1 89 ? 5.964 5.006 14.999 1.00 69.38 89 PRO A O 1
ATOM 702 N N . GLY A 1 90 ? 4.572 3.637 16.122 1.00 69.25 90 GLY A N 1
ATOM 703 C CA . GLY A 1 90 ? 3.774 4.696 16.765 1.00 69.25 90 GLY A CA 1
ATOM 704 C C . GLY A 1 90 ? 2.647 5.269 15.905 1.00 69.25 90 GLY A C 1
ATOM 705 O O . GLY A 1 90 ? 1.931 6.163 16.341 1.00 69.25 90 GLY A O 1
ATOM 706 N N . GLN A 1 91 ? 2.474 4.725 14.705 1.00 69.50 91 GLN A N 1
ATOM 707 C CA . GLN A 1 91 ? 1.606 5.279 13.691 1.00 69.50 91 GLN A CA 1
ATOM 708 C C . GLN A 1 91 ? 0.307 4.459 13.535 1.00 69.50 91 GLN A C 1
ATOM 710 O O . GLN A 1 91 ? 0.327 3.236 13.405 1.00 69.50 91 GLN A O 1
ATOM 715 N N . TYR A 1 92 ? -0.841 5.139 13.579 1.00 68.94 92 TYR A N 1
ATOM 716 C CA . TYR A 1 92 ? -2.189 4.597 13.371 1.00 68.94 92 TYR A CA 1
ATOM 717 C C . TYR A 1 92 ? -2.409 3.944 11.987 1.00 68.94 92 TYR A C 1
ATOM 719 O O . TYR A 1 92 ? -2.283 4.561 10.930 1.00 68.94 92 TYR A O 1
ATOM 727 N N . ARG A 1 93 ? -2.838 2.682 11.968 1.00 73.38 93 ARG A N 1
ATOM 728 C CA . ARG A 1 93 ? -3.177 1.984 10.722 1.00 73.38 93 ARG A CA 1
ATOM 729 C C . ARG A 1 93 ? -4.622 2.322 10.335 1.00 73.38 93 ARG A C 1
ATOM 731 O O . ARG A 1 93 ? -5.539 1.981 11.072 1.00 73.38 93 ARG A O 1
ATOM 738 N N . GLY A 1 94 ? -4.798 3.031 9.218 1.00 80.81 94 GLY A N 1
ATOM 739 C CA . GLY A 1 94 ? -6.103 3.463 8.704 1.00 80.81 94 GLY A CA 1
ATOM 740 C C . GLY A 1 94 ? -7.026 2.321 8.265 1.00 80.81 94 GLY A C 1
ATOM 741 O O . GLY A 1 94 ? -6.784 1.147 8.542 1.00 80.81 94 GLY A O 1
ATOM 742 N N . ILE A 1 95 ? -8.074 2.669 7.523 1.00 84.75 95 ILE A N 1
ATOM 743 C CA . ILE A 1 95 ? -8.964 1.701 6.861 1.00 84.75 95 ILE A CA 1
ATOM 744 C C . ILE A 1 95 ? -8.735 1.731 5.348 1.00 84.75 95 ILE A C 1
ATOM 746 O O . ILE A 1 95 ? -8.268 2.751 4.837 1.00 84.75 95 ILE A O 1
ATOM 750 N N . PRO A 1 96 ? -9.056 0.659 4.602 1.00 81.50 96 PRO A N 1
ATOM 751 C CA . PRO A 1 96 ? -9.078 0.730 3.145 1.00 81.50 96 PRO A CA 1
ATOM 752 C C . PRO A 1 96 ? -10.028 1.840 2.682 1.00 81.50 96 PRO A C 1
ATOM 754 O O . PRO A 1 96 ? -11.128 1.963 3.217 1.00 81.50 96 PRO A O 1
ATOM 757 N N . VAL A 1 97 ? -9.635 2.618 1.671 1.00 78.25 97 VAL A N 1
ATOM 758 C CA . VAL A 1 97 ? -10.410 3.779 1.190 1.00 78.25 97 VAL A CA 1
ATOM 759 C C . VAL A 1 97 ? -11.869 3.459 0.858 1.00 78.25 97 VAL A C 1
ATOM 761 O O . VAL A 1 97 ? -12.748 4.277 1.090 1.00 78.25 97 VAL A O 1
ATOM 764 N N . TRP A 1 98 ? -12.158 2.256 0.367 1.00 80.00 98 TRP A N 1
ATOM 765 C CA . TRP A 1 98 ? -13.524 1.847 0.032 1.00 80.00 98 TRP A CA 1
ATOM 766 C C . TRP A 1 98 ? -14.396 1.489 1.236 1.00 80.00 98 TRP A C 1
ATOM 768 O O . TRP A 1 98 ? -15.587 1.279 1.041 1.00 80.00 98 TRP A O 1
ATOM 778 N N . GLU A 1 99 ? -13.836 1.368 2.440 1.00 84.19 99 GLU A N 1
ATOM 779 C CA . GLU A 1 99 ? -14.620 1.224 3.673 1.00 84.19 99 GLU A CA 1
ATOM 780 C C . GLU A 1 99 ? -14.912 2.583 4.329 1.00 84.19 99 GLU A C 1
ATOM 782 O O . GLU A 1 99 ? -15.713 2.659 5.255 1.00 84.19 99 GLU A O 1
ATOM 787 N N . PHE A 1 100 ? -14.291 3.671 3.863 1.00 83.19 100 PHE A N 1
ATOM 788 C CA . PHE A 1 100 ? -14.562 5.002 4.394 1.00 83.19 100 PHE A CA 1
ATOM 789 C C . PHE A 1 100 ? -15.951 5.497 3.971 1.00 83.19 100 PHE A C 1
ATOM 791 O O . PHE A 1 100 ? -16.287 5.491 2.788 1.00 83.19 100 PHE A O 1
ATOM 798 N N . GLY A 1 101 ? -16.747 5.945 4.946 1.00 77.38 101 GLY A N 1
ATOM 799 C CA . GLY A 1 101 ? -18.100 6.464 4.718 1.00 77.38 101 GLY A CA 1
ATOM 800 C C . GLY A 1 101 ? -19.159 5.403 4.394 1.00 77.38 101 GLY A C 1
ATOM 801 O O . GLY A 1 101 ? -20.256 5.776 3.978 1.00 77.38 101 GLY A O 1
ATOM 802 N N . ARG A 1 102 ? -18.837 4.112 4.554 1.00 76.81 102 ARG A N 1
ATOM 803 C CA . ARG A 1 102 ? -19.827 3.025 4.560 1.00 76.81 102 ARG A CA 1
ATOM 804 C C . ARG A 1 102 ? -20.556 2.913 5.891 1.00 76.81 102 ARG A C 1
ATOM 806 O O . ARG A 1 102 ? -19.960 3.283 6.926 1.00 76.81 102 ARG A O 1
#

Radius of gyration: 12.66 Å; chains: 1; bounding box: 33×30×32 Å

pLDDT: mean 71.68, std 14.11, range [32.62, 90.0]